Protein AF-A0A6B0SIC2-F1 (afdb_monomer_lite)

Foldseek 3Di:
DDDPVVVVVVVVVVVVVVVVLVVQLPDDFPFWHAPSVVVVLCVVQDDPDADEDDDLLCLLVQQVVLPLYEYEAAFQQFLVLCQLVCCVVPVDCPPTGGDGDPSQVVSVVSVEGGAEATPPDDPPSVVSNVQVVVSVVRRYYYYYGHHGDDCVCRVPHDD

pLDDT: mean 85.0, std 11.01, range [36.97, 96.38]

Radius of gyration: 18.43 Å; chains: 1; bounding box: 54×37×41 Å

Secondary structure (DSSP, 8-state):
---SHHHHHHHHHHHHHHHHHHHHHHSPPSSSB-HHHHHHHHHHH--S-PEE---TTHHHHHHHHT---EEEEEE-SB-HHHHHHHHHHHS--TTTB-PPP-HHHHGGGGTSEEEEE-TT-TTHHHHHHHHHHHHHTSS-EEEEEEB----TTTTPPP-

Organism: NCBI:txid72004

Sequence (159 aa):
MWASDWTEELRQADQQKEQTFREKALMPVAQHLNPVRVLQLVEDTLPDNPILGRCLIEFDTFVRHKIPVMALIGNDAAWTQISREHVPSLGSNVACGLAYTDYHKAVQGLGTQGLLLSRESEDQEVRVRDDQQWCQDGPPAVVSILVGRMDFRDGSIAM

InterPro domains:
  IPR029061 Thiamin diphosphate-binding fold [SSF52518] (56-155)
  IPR045229 Thiamine pyrophosphate enzyme [PTHR18968] (55-148)

Structure (mmCIF, N/CA/C/O backbone):
data_AF-A0A6B0SIC2-F1
#
_entry.id   AF-A0A6B0SIC2-F1
#
loop_
_atom_site.group_PDB
_atom_site.id
_atom_site.type_symbol
_atom_site.label_atom_id
_atom_site.label_alt_id
_atom_site.label_comp_id
_atom_site.label_asym_id
_atom_site.label_entity_id
_atom_site.label_seq_id
_atom_site.pdbx_PDB_ins_code
_atom_site.Cartn_x
_atom_site.Cartn_y
_atom_site.Cartn_z
_atom_site.occupancy
_atom_site.B_iso_or_equiv
_atom_site.auth_seq_id
_atom_site.auth_comp_id
_atom_site.auth_asym_id
_atom_site.auth_atom_id
_atom_site.pdbx_PDB_model_num
ATOM 1 N N . MET A 1 1 ? 39.438 19.396 12.478 1.00 47.22 1 MET A N 1
ATOM 2 C CA . MET A 1 1 ? 38.355 20.124 11.790 1.00 47.22 1 MET A CA 1
ATOM 3 C C . MET A 1 1 ? 37.863 19.205 10.682 1.00 47.22 1 MET A C 1
ATOM 5 O O . MET A 1 1 ? 38.538 19.092 9.671 1.00 47.22 1 MET A O 1
ATOM 9 N N . TRP A 1 2 ? 36.834 18.395 10.949 1.00 54.47 2 TRP A N 1
ATOM 10 C CA . TRP A 1 2 ? 36.276 17.477 9.946 1.00 54.47 2 TRP A CA 1
ATOM 11 C C . TRP A 1 2 ? 35.367 18.252 8.993 1.00 54.47 2 TRP A C 1
ATOM 13 O O . TRP A 1 2 ? 34.737 19.222 9.408 1.00 54.47 2 TRP A O 1
ATOM 23 N N . ALA A 1 3 ? 35.397 17.858 7.720 1.00 57.41 3 ALA A N 1
ATOM 24 C CA . ALA A 1 3 ? 34.858 18.599 6.590 1.00 57.41 3 ALA A CA 1
ATOM 25 C C . ALA A 1 3 ? 33.377 18.966 6.784 1.00 57.41 3 ALA A C 1
ATOM 27 O O . ALA A 1 3 ? 32.539 18.104 7.016 1.00 57.41 3 ALA A O 1
ATOM 28 N N . SER A 1 4 ? 33.065 20.254 6.669 1.00 62.22 4 SER A N 1
ATOM 29 C CA . SER A 1 4 ? 31.712 20.780 6.441 1.00 62.22 4 SER A CA 1
ATOM 30 C C . SER A 1 4 ? 31.134 20.333 5.093 1.00 62.22 4 SER A C 1
ATOM 32 O O . SER A 1 4 ? 29.922 20.365 4.896 1.00 62.22 4 SER A O 1
ATOM 34 N N . ASP A 1 5 ? 32.014 19.904 4.190 1.00 82.88 5 ASP A N 1
ATOM 35 C CA . ASP A 1 5 ? 31.732 19.766 2.766 1.00 82.88 5 ASP A CA 1
ATOM 36 C C . ASP A 1 5 ? 30.906 18.507 2.466 1.00 82.88 5 ASP A C 1
ATOM 38 O O . ASP A 1 5 ? 29.947 18.585 1.709 1.00 82.88 5 ASP A O 1
ATOM 42 N N . TRP A 1 6 ? 31.161 17.380 3.147 1.00 86.38 6 TRP A N 1
ATOM 43 C CA . TRP A 1 6 ? 30.392 16.143 2.920 1.00 86.38 6 TRP A CA 1
ATOM 44 C C . TRP A 1 6 ? 28.930 16.261 3.376 1.00 86.38 6 TRP A C 1
ATOM 46 O O . TRP A 1 6 ? 28.041 15.678 2.761 1.00 86.38 6 TRP A O 1
ATOM 56 N N . THR A 1 7 ? 28.653 17.020 4.443 1.00 88.88 7 THR A N 1
ATOM 57 C CA . THR A 1 7 ? 27.278 17.254 4.916 1.00 88.88 7 THR A CA 1
ATOM 58 C C . THR A 1 7 ? 26.492 18.086 3.905 1.00 88.88 7 THR A C 1
ATOM 60 O O . THR A 1 7 ? 25.303 17.847 3.699 1.00 88.88 7 THR A O 1
ATOM 63 N N . GLU A 1 8 ? 27.150 19.064 3.280 1.00 88.19 8 GLU A N 1
ATOM 64 C CA . GLU A 1 8 ? 26.548 19.890 2.234 1.00 88.19 8 GLU A CA 1
ATOM 65 C C . GLU A 1 8 ? 26.349 19.090 0.940 1.00 88.19 8 GLU A C 1
ATOM 67 O O . GLU A 1 8 ? 25.265 19.136 0.366 1.00 88.19 8 GLU A O 1
ATOM 72 N N . GLU A 1 9 ? 27.323 18.270 0.539 1.00 89.19 9 GLU A N 1
ATOM 73 C CA . GLU A 1 9 ? 27.188 17.338 -0.589 1.00 89.19 9 GLU A CA 1
ATOM 74 C C . GLU A 1 9 ? 26.029 16.352 -0.387 1.00 89.19 9 GLU A C 1
ATOM 76 O O . GLU A 1 9 ? 25.228 16.142 -1.299 1.00 89.19 9 GLU A O 1
ATOM 81 N N . LEU A 1 10 ? 25.888 15.776 0.813 1.00 89.44 10 LEU A N 1
ATOM 82 C CA . LEU A 1 10 ? 24.759 14.900 1.132 1.00 89.44 10 LEU A CA 1
ATOM 83 C C . LEU A 1 10 ? 23.427 15.641 1.065 1.00 89.44 10 LEU A C 1
ATOM 85 O O . LEU A 1 10 ? 22.475 15.107 0.503 1.00 89.44 10 LEU A O 1
ATOM 89 N N . ARG A 1 11 ? 23.355 16.865 1.601 1.00 89.56 11 ARG A N 1
ATOM 90 C CA . ARG A 1 11 ? 22.143 17.692 1.543 1.00 89.56 11 ARG A CA 1
ATOM 91 C C . ARG A 1 11 ? 21.754 18.006 0.098 1.00 89.56 11 ARG A C 1
ATOM 93 O O . ARG A 1 11 ? 20.581 17.903 -0.245 1.00 89.56 11 ARG A O 1
ATOM 100 N N . GLN A 1 12 ? 22.720 18.348 -0.750 1.00 92.00 12 GLN A N 1
ATOM 101 C CA . GLN A 1 12 ? 22.485 18.603 -2.174 1.00 92.00 12 GLN A CA 1
ATOM 102 C C . GLN A 1 12 ? 22.029 17.340 -2.910 1.00 92.00 12 GLN A C 1
ATOM 104 O O . GLN A 1 12 ? 21.078 17.388 -3.690 1.00 92.00 12 GLN A O 1
ATOM 109 N N . ALA A 1 13 ? 22.658 16.196 -2.632 1.00 88.44 13 ALA A N 1
ATOM 110 C CA . ALA A 1 13 ? 22.256 14.915 -3.203 1.00 88.44 13 ALA A CA 1
ATOM 111 C C . ALA A 1 13 ? 20.832 14.511 -2.779 1.00 88.44 13 ALA A C 1
ATOM 113 O O . ALA A 1 13 ? 20.084 13.956 -3.586 1.00 88.44 13 ALA A O 1
ATOM 114 N N . ASP A 1 14 ? 20.450 14.796 -1.534 1.00 88.81 14 ASP A N 1
ATOM 115 C CA . ASP A 1 14 ? 19.109 14.536 -1.009 1.00 88.81 14 ASP A CA 1
ATOM 116 C C . ASP A 1 14 ? 18.060 15.436 -1.680 1.00 88.81 14 ASP A C 1
ATOM 118 O O . ASP A 1 14 ? 17.087 14.939 -2.245 1.00 88.81 14 ASP A O 1
ATOM 122 N N . GLN A 1 15 ? 18.332 16.743 -1.780 1.00 90.56 15 GLN A N 1
ATOM 123 C CA . GLN A 1 15 ? 17.483 17.696 -2.508 1.00 90.56 15 GLN A CA 1
ATOM 124 C C . GLN A 1 15 ? 17.288 17.301 -3.978 1.00 90.56 15 GLN A C 1
ATOM 126 O O . GLN A 1 15 ? 16.176 17.367 -4.507 1.00 90.56 15 GLN A O 1
ATOM 131 N N . GLN A 1 16 ? 18.351 16.850 -4.649 1.00 90.00 16 GLN A N 1
ATOM 132 C CA . GLN A 1 16 ? 18.274 16.406 -6.039 1.00 90.00 16 GLN A CA 1
ATOM 133 C C . GLN A 1 16 ? 17.424 15.133 -6.190 1.00 90.00 16 GLN A C 1
ATOM 135 O O . GLN A 1 16 ? 16.650 15.004 -7.149 1.00 90.00 16 GLN A O 1
ATOM 140 N N . LYS A 1 17 ? 17.526 14.194 -5.240 1.00 86.12 17 LYS A N 1
ATOM 141 C CA . LYS A 1 17 ? 16.667 13.001 -5.199 1.00 86.12 17 LYS A CA 1
ATOM 142 C C . LYS A 1 17 ? 15.207 13.368 -4.968 1.00 86.12 17 LYS A C 1
ATOM 144 O O . LYS A 1 17 ? 14.353 12.894 -5.716 1.00 86.12 17 LYS A O 1
ATOM 149 N N . GLU A 1 18 ? 14.918 14.229 -3.995 1.00 85.12 18 GLU A N 1
ATOM 150 C CA . GLU A 1 18 ? 13.561 14.715 -3.737 1.00 85.12 18 GLU A CA 1
ATOM 151 C C . GLU A 1 18 ? 12.963 15.393 -4.971 1.00 85.12 18 GLU A C 1
ATOM 153 O O . GLU A 1 18 ? 11.823 15.110 -5.342 1.00 85.12 18 GLU A O 1
ATOM 158 N N . GLN A 1 19 ? 13.734 16.243 -5.655 1.00 87.81 19 GLN A N 1
ATOM 159 C CA . GLN A 1 19 ? 13.291 16.895 -6.885 1.00 87.81 19 GLN A CA 1
ATOM 160 C C . GLN A 1 19 ? 12.965 15.871 -7.979 1.00 87.81 19 GLN A C 1
ATOM 162 O O . GLN A 1 19 ? 11.898 15.937 -8.589 1.00 87.81 19 GLN A O 1
ATOM 167 N N . THR A 1 20 ? 13.821 14.862 -8.156 1.00 87.31 20 THR A N 1
ATOM 168 C CA . THR A 1 20 ? 13.570 13.755 -9.090 1.00 87.31 20 THR A CA 1
ATOM 169 C C . THR A 1 20 ? 12.281 13.003 -8.736 1.00 87.31 20 THR A C 1
ATOM 171 O O . THR A 1 20 ? 11.519 12.611 -9.622 1.00 87.31 20 THR A O 1
ATOM 174 N N . PHE A 1 21 ? 11.997 12.789 -7.448 1.00 85.94 21 PHE A N 1
ATOM 175 C CA . PHE A 1 21 ? 10.752 12.156 -7.010 1.00 85.94 21 PHE A CA 1
ATOM 176 C C . PHE A 1 21 ? 9.528 13.040 -7.250 1.00 85.94 21 PHE A C 1
ATOM 178 O O . PHE A 1 21 ? 8.502 12.525 -7.692 1.00 85.94 21 PHE A O 1
ATOM 185 N N . ARG A 1 22 ? 9.636 14.360 -7.059 1.00 87.06 22 ARG A N 1
ATOM 186 C CA . ARG A 1 22 ? 8.571 15.313 -7.416 1.00 87.06 22 ARG A CA 1
ATOM 187 C C . ARG A 1 22 ? 8.258 15.277 -8.906 1.00 87.06 22 ARG A C 1
ATOM 189 O O . ARG A 1 22 ? 7.091 15.204 -9.275 1.00 87.06 22 ARG A O 1
ATOM 196 N N . GLU A 1 23 ? 9.276 15.244 -9.757 1.00 89.25 23 GLU A N 1
ATOM 197 C CA . GLU A 1 23 ? 9.091 15.122 -11.205 1.00 89.25 23 GLU A CA 1
ATOM 198 C C . GLU A 1 23 ? 8.431 13.786 -11.580 1.00 89.25 23 GLU A C 1
ATOM 200 O O . GLU A 1 23 ? 7.457 13.762 -12.332 1.00 89.25 23 GLU A O 1
ATOM 205 N N . LYS A 1 24 ? 8.890 12.670 -10.996 1.00 87.50 24 LYS A N 1
ATOM 206 C CA . LYS A 1 24 ? 8.299 11.337 -11.220 1.00 87.50 24 LYS A CA 1
ATOM 207 C C . LYS A 1 24 ? 6.860 11.219 -10.718 1.00 87.50 24 LYS A C 1
ATOM 209 O O . LYS A 1 24 ? 6.081 10.481 -11.317 1.00 87.50 24 LYS A O 1
ATOM 214 N N . ALA A 1 25 ? 6.484 11.933 -9.659 1.00 86.75 25 ALA A N 1
ATOM 215 C CA . ALA A 1 25 ? 5.110 11.962 -9.157 1.00 86.75 25 ALA A CA 1
ATOM 216 C C . ALA A 1 25 ? 4.128 12.606 -10.148 1.00 86.75 25 ALA A C 1
ATOM 218 O O . ALA A 1 25 ? 2.956 12.236 -10.183 1.00 86.75 25 ALA A O 1
ATOM 219 N N . LEU A 1 26 ? 4.607 13.542 -10.972 1.00 87.62 26 LEU A N 1
ATOM 220 C CA . LEU A 1 26 ? 3.805 14.228 -11.989 1.00 87.62 26 LEU A CA 1
ATOM 221 C C . LEU A 1 26 ? 3.687 13.433 -13.296 1.00 87.62 26 LEU A C 1
ATOM 223 O O . LEU A 1 26 ? 2.876 13.780 -14.155 1.00 87.62 26 LEU A O 1
ATOM 227 N N . MET A 1 27 ? 4.477 12.370 -13.468 1.00 87.12 27 MET A N 1
ATOM 228 C CA . MET A 1 27 ? 4.436 11.566 -14.686 1.00 87.12 2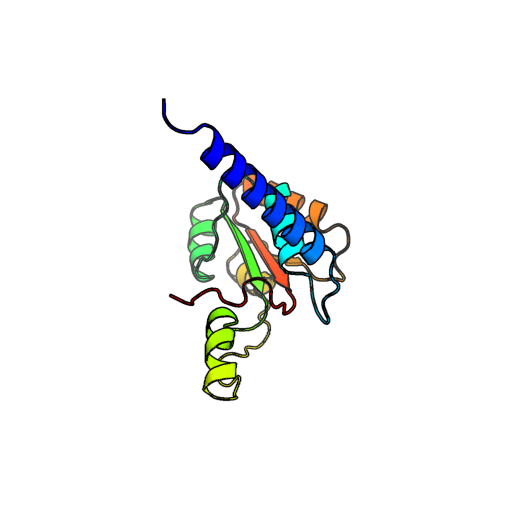7 MET A CA 1
ATOM 229 C C . MET A 1 27 ? 3.115 10.787 -14.790 1.00 87.12 27 MET A C 1
ATOM 231 O O . MET A 1 27 ? 2.690 10.144 -13.822 1.00 87.12 27 MET A O 1
ATOM 235 N N . PRO A 1 28 ? 2.460 10.792 -15.964 1.00 84.00 28 PRO A N 1
ATOM 236 C CA . PRO A 1 28 ? 1.266 9.997 -16.177 1.00 84.00 28 PRO A CA 1
ATOM 237 C C . PRO A 1 28 ? 1.627 8.511 -16.217 1.00 84.00 28 PRO A C 1
ATOM 239 O O . PRO A 1 28 ? 2.579 8.093 -16.872 1.00 84.00 28 PRO A O 1
ATOM 242 N N . VAL A 1 29 ? 0.820 7.696 -15.548 1.00 85.44 29 VAL A N 1
ATOM 243 C CA . VAL A 1 29 ? 0.874 6.233 -15.647 1.00 85.44 29 VAL A CA 1
ATOM 244 C C . VAL A 1 29 ? -0.215 5.731 -16.593 1.00 85.44 29 VAL A C 1
ATOM 246 O O . VAL A 1 29 ? -1.233 6.395 -16.785 1.00 85.44 29 VAL A O 1
ATOM 249 N N . ALA A 1 30 ? -0.059 4.541 -17.174 1.00 84.44 30 ALA A N 1
ATOM 250 C CA . ALA A 1 30 ? -1.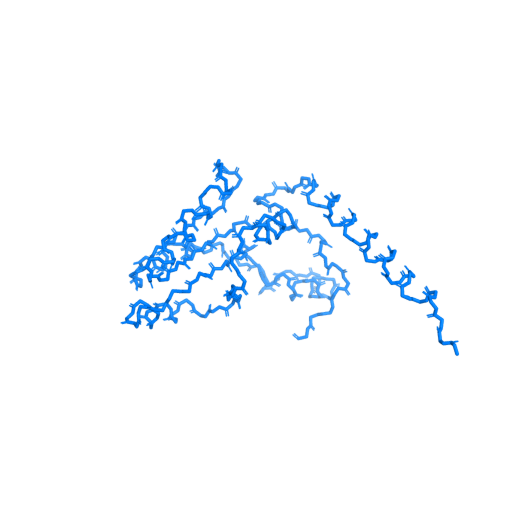063 3.983 -18.088 1.00 84.44 30 ALA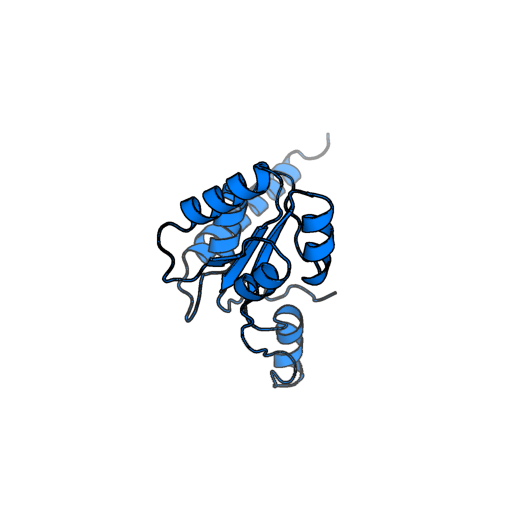 A CA 1
ATOM 251 C C . ALA A 1 30 ? -2.375 3.625 -17.365 1.00 84.44 30 ALA A C 1
ATOM 253 O O . ALA A 1 30 ? -3.457 4.010 -17.806 1.00 84.44 30 ALA A O 1
ATOM 254 N N . GLN A 1 31 ? -2.278 2.965 -16.207 1.00 86.38 31 GLN A N 1
ATOM 255 C CA . GLN A 1 31 ? -3.415 2.537 -15.378 1.00 86.38 31 GLN A CA 1
ATOM 256 C C . GLN A 1 31 ? -3.199 2.904 -13.903 1.00 86.38 31 GLN A C 1
ATOM 258 O O . GLN A 1 31 ? -2.055 3.050 -13.476 1.00 86.38 31 GLN A O 1
ATOM 263 N N . HIS A 1 32 ? -4.293 3.100 -13.158 1.00 92.25 32 HIS A N 1
ATOM 264 C CA . HIS A 1 32 ? -4.303 3.384 -11.712 1.00 92.25 32 HIS A CA 1
ATOM 265 C C . HIS A 1 32 ? -3.449 4.586 -11.254 1.00 92.25 32 HIS A C 1
ATOM 267 O O . HIS A 1 32 ? -2.977 5.376 -12.070 1.00 92.25 32 HIS A O 1
ATOM 273 N N . LEU A 1 33 ? -3.324 4.828 -9.952 1.00 90.62 33 LEU A N 1
ATOM 274 C CA . LEU A 1 33 ? -2.622 6.013 -9.454 1.00 90.62 33 LEU A CA 1
ATOM 275 C C . LEU A 1 33 ? -1.108 5.879 -9.623 1.00 90.62 33 LEU A C 1
ATOM 277 O O . LEU A 1 33 ? -0.582 4.772 -9.647 1.00 90.62 33 LEU A O 1
ATOM 281 N N . ASN A 1 34 ? -0.403 7.002 -9.755 1.00 90.81 34 ASN A N 1
ATOM 282 C CA . ASN A 1 34 ? 1.058 7.017 -9.788 1.00 90.81 34 ASN A CA 1
ATOM 283 C C . ASN A 1 34 ? 1.593 6.645 -8.384 1.00 90.81 34 ASN A C 1
ATOM 285 O O . ASN A 1 34 ? 1.306 7.386 -7.442 1.00 90.81 34 ASN A O 1
ATOM 289 N N . PRO A 1 35 ? 2.363 5.545 -8.211 1.00 87.75 35 PRO A N 1
ATOM 290 C CA . PRO A 1 35 ? 2.863 5.145 -6.895 1.00 87.75 35 PRO A CA 1
ATOM 291 C C . PRO A 1 35 ? 3.628 6.233 -6.132 1.00 87.75 35 PRO A C 1
ATOM 293 O O . PRO A 1 35 ? 3.480 6.339 -4.922 1.00 87.75 35 PRO A O 1
ATOM 296 N N . VAL A 1 36 ? 4.427 7.056 -6.817 1.00 88.75 36 VAL A N 1
ATOM 297 C CA . VAL A 1 36 ? 5.218 8.121 -6.174 1.00 88.75 36 VAL A CA 1
ATOM 298 C C . VAL A 1 36 ? 4.310 9.242 -5.695 1.00 88.75 36 VAL A C 1
ATOM 300 O O . VAL A 1 36 ? 4.473 9.730 -4.581 1.00 88.75 36 VAL A O 1
ATOM 303 N N . ARG A 1 37 ? 3.306 9.606 -6.499 1.00 87.81 37 ARG A N 1
ATOM 304 C CA . ARG A 1 37 ? 2.290 10.579 -6.089 1.00 87.81 37 ARG A CA 1
ATOM 305 C C . ARG A 1 37 ? 1.496 10.091 -4.882 1.00 87.81 37 ARG A C 1
ATOM 307 O O . ARG A 1 37 ? 1.222 10.881 -3.989 1.00 87.81 37 ARG A O 1
ATOM 314 N N . VAL A 1 38 ? 1.141 8.807 -4.860 1.00 87.06 38 VAL A N 1
ATOM 315 C CA . VAL A 1 38 ? 0.455 8.192 -3.717 1.00 87.06 38 VAL A CA 1
ATOM 316 C C . VAL A 1 38 ? 1.333 8.239 -2.476 1.00 87.06 38 VAL A C 1
ATOM 318 O O . VAL A 1 38 ? 0.833 8.615 -1.428 1.00 87.06 38 VAL A O 1
ATOM 321 N N . LEU A 1 39 ? 2.622 7.907 -2.578 1.00 84.50 39 LEU A N 1
ATOM 322 C CA . LEU A 1 39 ? 3.537 7.981 -1.436 1.00 84.50 39 LEU A CA 1
ATOM 323 C C . LEU A 1 39 ? 3.637 9.402 -0.870 1.00 84.50 39 LEU A C 1
ATOM 325 O O . LEU A 1 39 ? 3.551 9.551 0.339 1.00 84.50 39 LEU A O 1
ATOM 329 N N . GLN A 1 40 ? 3.729 10.426 -1.723 1.00 85.06 40 GLN A N 1
ATOM 330 C CA . GLN A 1 40 ? 3.723 11.829 -1.282 1.00 85.06 40 GLN A CA 1
ATOM 331 C C . GLN A 1 40 ? 2.419 12.206 -0.577 1.00 85.06 40 GLN A C 1
ATOM 333 O O . GLN A 1 40 ? 2.439 12.736 0.525 1.00 85.06 40 GLN A O 1
ATOM 338 N N . LEU A 1 41 ? 1.280 11.878 -1.196 1.00 83.19 41 LEU A N 1
ATOM 339 C CA . LEU A 1 41 ? -0.042 12.099 -0.611 1.00 83.19 41 LEU A CA 1
ATOM 340 C C . LEU A 1 41 ? -0.143 11.460 0.778 1.00 83.19 41 LEU A C 1
ATOM 342 O O . LEU A 1 41 ? -0.667 12.047 1.717 1.00 83.19 41 LEU A O 1
ATOM 346 N N . VAL A 1 42 ? 0.333 10.226 0.879 1.00 79.44 42 VAL A N 1
ATOM 347 C CA . VAL A 1 42 ? 0.328 9.422 2.093 1.00 79.44 42 VAL A CA 1
ATOM 348 C C . VAL A 1 42 ? 1.241 10.027 3.160 1.00 79.44 42 VAL A C 1
ATOM 350 O O . VAL A 1 42 ? 0.835 10.110 4.310 1.00 79.44 42 VAL A O 1
ATOM 353 N N . GLU A 1 43 ? 2.432 10.492 2.798 1.00 80.06 43 GLU A N 1
ATOM 354 C CA . GLU A 1 43 ? 3.363 11.165 3.710 1.00 80.06 43 GLU A CA 1
ATOM 355 C C . GLU A 1 43 ? 2.781 12.474 4.268 1.00 80.06 43 GLU A C 1
ATOM 357 O O . GLU A 1 43 ? 2.884 12.729 5.464 1.00 80.06 43 GLU A O 1
ATOM 362 N N . ASP A 1 44 ? 2.068 13.243 3.441 1.00 79.62 44 ASP A N 1
ATOM 363 C CA . ASP A 1 44 ? 1.409 14.491 3.851 1.00 79.62 44 ASP A CA 1
ATOM 364 C C . ASP A 1 44 ? 0.159 14.272 4.733 1.00 79.62 44 ASP A C 1
ATOM 366 O O . ASP A 1 44 ? -0.339 15.206 5.375 1.00 79.62 44 ASP A O 1
ATOM 370 N N . THR A 1 45 ? -0.408 13.060 4.730 1.00 76.81 45 THR A N 1
ATOM 371 C CA . THR A 1 45 ? -1.707 12.764 5.363 1.00 76.81 45 THR A CA 1
ATOM 372 C C . THR A 1 45 ? -1.632 11.782 6.525 1.00 76.81 45 THR A C 1
ATOM 374 O O . THR A 1 45 ? -2.508 11.813 7.391 1.00 76.81 45 THR A O 1
ATOM 377 N N . LEU A 1 46 ? -0.619 10.918 6.581 1.00 70.62 46 LEU A N 1
ATOM 378 C CA . LEU A 1 46 ? -0.514 9.906 7.623 1.00 70.62 46 LEU A CA 1
ATOM 379 C C . LEU A 1 46 ? -0.140 10.501 8.991 1.00 70.62 46 LEU A C 1
ATOM 381 O O . LEU A 1 46 ? 0.682 11.411 9.074 1.00 70.62 46 LEU A O 1
ATOM 385 N N . PRO A 1 47 ? -0.686 9.947 10.090 1.00 65.44 47 PRO A N 1
ATOM 386 C CA . PRO A 1 47 ? -0.159 10.185 11.433 1.00 65.44 47 PRO A CA 1
ATOM 387 C C . PRO A 1 47 ? 1.225 9.532 11.607 1.00 65.44 47 PRO A C 1
ATOM 389 O O . PRO A 1 47 ? 1.569 8.626 10.857 1.00 65.44 47 PRO A O 1
ATOM 392 N N . ASP A 1 48 ? 1.981 9.912 12.645 1.00 64.19 48 ASP A N 1
ATOM 393 C CA . ASP A 1 48 ? 3.369 9.464 12.910 1.00 64.19 48 ASP A CA 1
ATOM 394 C C . ASP A 1 48 ? 3.566 7.940 13.138 1.00 64.19 48 ASP A C 1
ATOM 396 O O . ASP A 1 48 ? 4.689 7.482 13.355 1.00 64.19 48 ASP A O 1
ATOM 400 N N . ASN A 1 49 ? 2.505 7.121 13.126 1.00 60.66 49 ASN A N 1
ATOM 401 C CA . ASN A 1 49 ? 2.544 5.691 13.468 1.00 60.66 49 ASN A CA 1
ATOM 402 C C . ASN A 1 49 ? 1.884 4.739 12.441 1.00 60.66 49 ASN A C 1
ATOM 404 O O . ASN A 1 49 ? 1.179 3.803 12.844 1.00 60.66 49 ASN A O 1
ATOM 408 N N . PRO A 1 50 ? 2.099 4.906 11.125 1.00 59.84 50 PRO A N 1
ATOM 409 C CA . PRO A 1 50 ? 1.484 4.028 10.145 1.00 59.84 50 PRO A CA 1
ATOM 410 C C . PRO A 1 50 ? 2.113 2.635 10.206 1.00 59.84 50 PRO A C 1
ATOM 412 O O . PRO A 1 50 ? 3.326 2.476 10.355 1.00 59.84 50 PRO A O 1
ATOM 415 N N . ILE A 1 51 ? 1.289 1.603 10.042 1.00 61.12 51 ILE A N 1
ATOM 416 C CA . ILE A 1 51 ? 1.775 0.231 9.916 1.00 61.12 51 ILE A CA 1
ATOM 417 C C . ILE A 1 51 ? 1.689 -0.181 8.446 1.00 61.12 51 ILE A C 1
ATOM 419 O O . ILE A 1 51 ? 0.607 -0.253 7.862 1.00 61.12 51 ILE A O 1
ATOM 423 N N . LEU A 1 52 ? 2.843 -0.499 7.861 1.00 55.97 52 LEU A N 1
ATOM 424 C CA . LEU A 1 52 ? 2.963 -1.024 6.504 1.00 55.97 52 LEU A CA 1
ATOM 425 C C . LEU A 1 52 ? 3.080 -2.550 6.555 1.00 55.97 52 LEU A C 1
ATOM 427 O O . LEU A 1 52 ? 3.947 -3.079 7.245 1.00 55.97 52 LEU A O 1
ATOM 431 N N . GLY A 1 53 ? 2.220 -3.254 5.816 1.00 59.44 53 GLY A N 1
ATOM 432 C CA . GLY A 1 53 ? 2.272 -4.714 5.700 1.00 59.44 53 GLY A CA 1
ATOM 433 C C . GLY A 1 53 ? 1.802 -5.448 6.960 1.00 59.44 53 GLY A C 1
ATOM 434 O O . GLY A 1 53 ? 2.581 -5.773 7.854 1.00 59.44 53 GLY A O 1
ATOM 435 N N . ARG A 1 54 ? 0.509 -5.766 7.001 1.00 59.09 54 ARG A N 1
ATOM 436 C CA . ARG A 1 54 ? -0.106 -6.674 7.980 1.00 59.09 54 ARG A CA 1
ATOM 437 C C . ARG A 1 54 ? -0.837 -7.777 7.230 1.00 59.09 54 ARG A C 1
ATOM 439 O O . ARG A 1 54 ? -1.301 -7.564 6.107 1.00 59.09 54 ARG A O 1
ATOM 446 N N . CYS A 1 55 ? -0.950 -8.950 7.839 1.00 76.06 55 CYS A N 1
ATOM 447 C CA . CYS A 1 55 ? -1.834 -9.974 7.303 1.00 76.06 55 CYS A CA 1
ATOM 448 C C . CYS A 1 55 ? -3.277 -9.494 7.494 1.00 76.06 55 CYS A C 1
ATOM 450 O O . CYS A 1 55 ? -3.631 -9.051 8.584 1.00 76.06 55 CYS A O 1
ATOM 452 N N . LEU A 1 56 ? -4.128 -9.597 6.465 1.00 86.75 56 LEU A N 1
ATOM 453 C CA . LEU A 1 56 ? -5.535 -9.171 6.553 1.00 86.75 56 LEU A CA 1
ATOM 454 C C . LEU A 1 56 ? -6.235 -9.748 7.786 1.00 86.75 56 LEU A C 1
ATOM 456 O O . LEU A 1 56 ? -7.013 -9.051 8.419 1.00 86.75 56 LEU A O 1
ATOM 460 N N . ILE A 1 57 ? -5.921 -10.991 8.164 1.00 91.75 57 ILE A N 1
ATOM 461 C CA . ILE A 1 57 ? -6.557 -11.656 9.305 1.00 91.75 57 ILE A CA 1
ATOM 462 C C . ILE A 1 57 ? -6.243 -10.996 10.654 1.00 91.75 57 ILE A C 1
ATOM 464 O O . ILE A 1 57 ? -7.017 -11.140 11.593 1.00 91.75 57 ILE A O 1
ATOM 468 N N . GLU A 1 58 ? -5.153 -10.234 10.770 1.00 91.38 58 GLU A N 1
ATOM 469 C CA . GLU A 1 58 ? -4.810 -9.525 12.010 1.00 91.38 58 GLU A CA 1
ATOM 470 C C . GLU A 1 58 ? -5.833 -8.429 12.345 1.00 91.38 58 GLU A C 1
ATOM 472 O O . GLU A 1 58 ? -5.979 -8.063 13.512 1.00 91.38 58 GLU A O 1
ATOM 477 N N . PHE A 1 59 ? -6.607 -7.962 11.357 1.00 92.25 59 PHE A N 1
ATOM 478 C CA . PHE A 1 59 ? -7.688 -7.006 11.585 1.00 92.25 59 PHE A CA 1
ATOM 479 C C . PHE A 1 59 ? -8.821 -7.567 12.447 1.00 92.25 59 PHE A C 1
ATOM 481 O O . PHE A 1 59 ? -9.416 -6.795 13.193 1.00 92.25 59 PHE A O 1
ATOM 488 N N . ASP A 1 60 ? -9.072 -8.883 12.445 1.00 93.88 60 ASP A N 1
ATOM 489 C CA . ASP A 1 60 ? -10.019 -9.499 13.391 1.00 93.88 60 ASP A CA 1
ATOM 490 C C . ASP A 1 60 ? -9.584 -9.239 14.846 1.00 93.88 60 ASP A C 1
ATOM 492 O O . ASP A 1 60 ? -10.386 -8.829 15.688 1.00 93.88 60 ASP A O 1
ATOM 496 N N . THR A 1 61 ? -8.286 -9.366 15.132 1.00 93.06 61 THR A N 1
ATOM 497 C CA . THR A 1 61 ? -7.711 -9.046 16.446 1.00 93.06 61 THR A CA 1
ATOM 498 C C . THR A 1 61 ? -7.822 -7.553 16.751 1.00 93.06 61 THR A C 1
ATOM 500 O O . THR A 1 61 ? -8.243 -7.183 17.849 1.00 93.06 61 THR A O 1
ATOM 503 N N . PHE A 1 62 ? -7.477 -6.680 15.799 1.00 93.38 62 PHE A N 1
ATOM 504 C CA . PHE A 1 62 ? -7.539 -5.228 16.004 1.00 93.38 62 PHE A CA 1
ATOM 505 C C . PHE A 1 62 ? -8.957 -4.748 16.305 1.00 93.38 62 PHE A C 1
ATOM 507 O O . PHE A 1 62 ? -9.142 -3.946 17.218 1.00 93.38 62 PHE A O 1
ATOM 514 N N . VAL A 1 63 ? -9.963 -5.297 15.621 1.00 93.75 63 VAL A N 1
ATOM 515 C CA . VAL A 1 63 ? -11.375 -5.006 15.892 1.00 93.75 63 VAL A CA 1
ATOM 516 C C . VAL A 1 63 ? -11.770 -5.474 17.295 1.00 93.75 63 VAL A C 1
ATOM 518 O O . VAL A 1 63 ? -12.317 -4.688 18.070 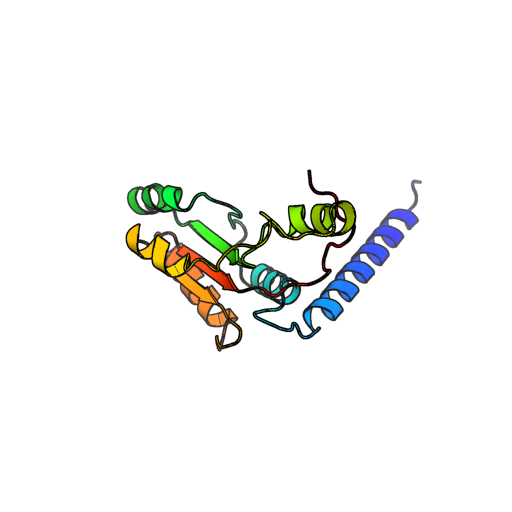1.00 93.75 63 VAL A O 1
ATOM 521 N N . ARG A 1 64 ? -11.446 -6.719 17.678 1.00 94.44 64 ARG A N 1
ATOM 522 C CA . ARG A 1 64 ? -11.796 -7.275 19.004 1.00 94.44 64 ARG A CA 1
ATOM 523 C C . ARG A 1 64 ? -11.183 -6.498 20.163 1.00 94.44 64 ARG A C 1
ATOM 525 O O . ARG A 1 64 ? -11.825 -6.326 21.198 1.00 94.44 64 ARG A O 1
ATOM 532 N N . HIS A 1 65 ? -9.948 -6.042 19.990 1.00 93.56 65 HIS A N 1
ATOM 533 C CA . HIS A 1 65 ? -9.198 -5.333 21.023 1.00 93.56 65 HIS A CA 1
ATOM 534 C C . HIS A 1 65 ? -9.271 -3.808 20.902 1.00 93.56 65 HIS A C 1
ATOM 536 O O . HIS A 1 65 ? -8.664 -3.125 21.723 1.00 93.56 65 HIS A O 1
ATOM 542 N N . LYS A 1 66 ? -10.034 -3.278 19.932 1.00 90.94 66 LYS A N 1
ATOM 543 C CA . LYS A 1 66 ? -10.175 -1.837 19.665 1.00 90.94 66 LYS A CA 1
ATOM 544 C C . LYS A 1 66 ? -8.817 -1.148 19.510 1.00 90.94 66 LYS A C 1
ATOM 546 O O . LYS A 1 66 ? -8.546 -0.136 20.152 1.00 90.94 66 LYS A O 1
ATOM 551 N N . ILE A 1 67 ? -7.939 -1.763 18.720 1.00 90.75 67 ILE A N 1
ATOM 552 C CA . ILE A 1 67 ? -6.614 -1.217 18.435 1.00 90.75 67 ILE A CA 1
ATOM 553 C C . ILE A 1 67 ? -6.738 -0.331 17.188 1.00 90.75 67 ILE A C 1
ATOM 555 O O . ILE A 1 67 ? -7.012 -0.868 16.110 1.00 90.75 67 ILE A O 1
ATOM 559 N N . PRO A 1 68 ? -6.530 0.992 17.310 1.00 89.81 68 PRO A N 1
ATOM 560 C CA . PRO A 1 68 ? -6.694 1.932 16.207 1.00 89.81 68 PRO A CA 1
ATOM 561 C C . PRO A 1 68 ? -5.494 1.846 15.260 1.00 89.81 68 PRO A C 1
ATOM 563 O O . PRO A 1 68 ? -4.519 2.585 15.385 1.00 89.81 68 PRO A O 1
ATOM 566 N N . VAL A 1 69 ? -5.546 0.890 14.331 1.00 88.25 69 VAL A N 1
ATOM 567 C CA . VAL A 1 69 ? -4.537 0.708 13.282 1.00 88.25 69 VAL A CA 1
ATOM 568 C C . VAL A 1 69 ? -5.128 1.051 11.924 1.00 88.25 69 VAL A C 1
ATOM 570 O O . VAL A 1 69 ? -6.096 0.427 11.491 1.00 88.25 69 VAL A O 1
ATOM 573 N N . MET A 1 70 ? -4.476 1.971 11.218 1.00 88.06 70 MET A N 1
ATOM 574 C CA . MET A 1 70 ? -4.732 2.256 9.811 1.00 88.06 70 MET A CA 1
ATOM 575 C C . MET A 1 70 ? -3.663 1.569 8.955 1.00 88.06 70 MET A C 1
ATOM 577 O O . MET A 1 70 ? -2.471 1.826 9.133 1.00 88.06 70 MET A O 1
ATOM 581 N N . ALA A 1 71 ? -4.073 0.692 8.036 1.00 89.25 71 ALA A N 1
ATOM 582 C CA . ALA A 1 71 ? -3.165 0.100 7.053 1.00 89.25 71 ALA A CA 1
ATOM 583 C C . ALA A 1 71 ? -3.388 0.681 5.661 1.00 89.25 71 ALA A C 1
ATOM 585 O O . ALA A 1 71 ? -4.520 0.848 5.207 1.00 89.25 71 ALA A O 1
ATOM 586 N N . LEU A 1 72 ? -2.284 0.902 4.956 1.00 88.69 72 LEU A N 1
ATOM 587 C CA . LEU A 1 72 ? -2.282 1.274 3.549 1.00 88.69 72 LEU A CA 1
ATOM 588 C C . LEU A 1 72 ? -1.789 0.098 2.713 1.00 88.69 72 LEU A C 1
ATOM 590 O O . LEU A 1 72 ? -0.737 -0.479 2.994 1.00 88.69 72 LEU A O 1
ATOM 594 N N . ILE A 1 73 ? -2.535 -0.243 1.667 1.00 90.38 73 ILE A N 1
ATOM 595 C CA . ILE A 1 73 ? -2.189 -1.324 0.745 1.00 90.38 73 ILE A CA 1
ATOM 596 C C . ILE A 1 73 ? -1.980 -0.726 -0.643 1.00 90.38 73 ILE A C 1
ATOM 598 O O . ILE A 1 73 ? -2.942 -0.370 -1.319 1.00 90.38 73 ILE A O 1
ATOM 602 N N . GLY A 1 74 ? -0.722 -0.650 -1.081 1.00 90.88 74 GLY A N 1
ATOM 603 C CA . GLY A 1 74 ? -0.381 -0.387 -2.478 1.00 90.88 74 GLY A CA 1
ATOM 604 C C . GLY A 1 74 ? -0.662 -1.631 -3.314 1.00 90.88 74 GLY A C 1
ATOM 605 O O . GLY A 1 74 ? 0.137 -2.561 -3.330 1.00 90.88 74 GLY A O 1
ATOM 606 N N . ASN A 1 75 ? -1.819 -1.668 -3.963 1.00 92.94 75 ASN A N 1
ATOM 607 C CA . ASN A 1 75 ? -2.280 -2.790 -4.764 1.00 92.94 75 ASN A CA 1
ATOM 608 C C . ASN A 1 75 ? -1.919 -2.545 -6.233 1.00 92.94 75 ASN A C 1
ATOM 610 O O . ASN A 1 75 ? -2.613 -1.809 -6.934 1.00 92.94 75 ASN A O 1
ATOM 614 N N . ASP A 1 76 ? -0.816 -3.138 -6.678 1.00 92.81 76 ASP A N 1
ATOM 615 C CA . ASP A 1 76 ? -0.348 -3.148 -8.072 1.00 92.81 76 ASP A CA 1
ATOM 616 C C . ASP A 1 76 ? -0.649 -4.477 -8.791 1.00 92.81 76 ASP A C 1
ATOM 618 O O . ASP A 1 76 ? -0.230 -4.682 -9.934 1.00 92.81 76 ASP A O 1
ATOM 622 N N . ALA A 1 77 ? -1.348 -5.388 -8.100 1.00 93.50 77 ALA A N 1
ATOM 623 C CA . ALA A 1 77 ? -1.616 -6.757 -8.523 1.00 93.50 77 ALA A CA 1
ATOM 624 C C . ALA A 1 77 ? -0.365 -7.491 -9.037 1.00 93.50 77 ALA A C 1
ATOM 626 O O . ALA A 1 77 ? -0.421 -8.218 -10.034 1.00 93.50 77 ALA A O 1
ATOM 627 N N . ALA A 1 78 ? 0.779 -7.320 -8.374 1.00 91.69 78 ALA A N 1
ATOM 628 C CA . ALA A 1 78 ? 1.990 -8.024 -8.759 1.00 91.69 78 ALA A CA 1
ATOM 629 C C . ALA A 1 78 ? 2.970 -8.219 -7.600 1.00 91.69 78 ALA A C 1
ATOM 631 O O . ALA A 1 78 ? 3.087 -7.420 -6.679 1.00 91.69 78 ALA A O 1
ATOM 632 N N . TRP A 1 79 ? 3.793 -9.256 -7.712 1.00 91.12 79 TRP A N 1
ATOM 633 C CA . TRP A 1 79 ? 5.049 -9.342 -6.975 1.00 91.12 79 TRP A CA 1
ATOM 634 C C . TRP A 1 79 ? 6.107 -8.475 -7.666 1.00 91.12 79 TRP A C 1
ATOM 636 O O . TRP A 1 79 ? 7.104 -8.986 -8.176 1.00 91.12 79 TRP A O 1
ATOM 646 N N . THR A 1 80 ? 5.884 -7.159 -7.743 1.00 87.88 80 THR A N 1
ATOM 647 C CA . THR A 1 80 ? 6.684 -6.252 -8.588 1.00 87.88 80 THR A CA 1
ATOM 648 C C . THR A 1 80 ? 8.172 -6.269 -8.249 1.00 87.88 80 THR A C 1
ATOM 650 O O . THR A 1 80 ? 8.999 -6.230 -9.155 1.00 87.88 80 THR A O 1
ATOM 653 N N . GLN A 1 81 ? 8.536 -6.401 -6.971 1.00 84.88 81 GLN A N 1
ATOM 654 C CA . GLN A 1 81 ? 9.944 -6.487 -6.574 1.00 84.88 81 GLN A CA 1
ATOM 655 C C . GLN A 1 81 ? 10.629 -7.750 -7.129 1.00 84.88 81 GLN A C 1
ATOM 657 O O . GLN A 1 81 ? 11.752 -7.665 -7.608 1.00 84.88 81 GLN A O 1
ATOM 662 N N . ILE A 1 82 ? 9.931 -8.891 -7.155 1.00 88.06 82 ILE A N 1
ATOM 663 C CA . ILE A 1 82 ? 10.434 -10.142 -7.751 1.00 88.06 82 ILE A CA 1
ATOM 664 C C . ILE A 1 82 ? 10.435 -10.035 -9.281 1.00 88.06 82 ILE A C 1
ATOM 666 O O . ILE A 1 82 ? 11.401 -10.409 -9.944 1.00 88.06 82 ILE A O 1
ATOM 670 N N . SER A 1 83 ? 9.361 -9.480 -9.851 1.00 88.44 83 SER A N 1
ATOM 671 C CA . SER A 1 83 ? 9.190 -9.323 -11.298 1.00 88.44 83 SER A CA 1
ATOM 672 C C . SER A 1 83 ? 10.343 -8.561 -11.951 1.00 88.44 83 SER A C 1
ATOM 674 O O . SER A 1 83 ? 10.675 -8.857 -13.097 1.00 88.44 83 SER A O 1
ATOM 676 N N . ARG A 1 84 ? 10.929 -7.581 -11.254 1.00 86.19 84 ARG A N 1
ATOM 677 C CA . ARG A 1 84 ? 12.003 -6.724 -11.781 1.00 86.19 84 ARG A CA 1
ATOM 678 C C . ARG A 1 84 ? 13.290 -7.469 -12.087 1.00 86.19 84 ARG A C 1
ATOM 680 O O . ARG A 1 84 ? 13.969 -7.110 -13.037 1.00 86.19 84 ARG A O 1
ATOM 687 N N . GLU A 1 85 ? 13.603 -8.513 -11.330 1.00 85.69 85 GLU A N 1
ATOM 688 C CA . GLU A 1 85 ? 14.782 -9.351 -11.579 1.00 85.69 85 GLU A CA 1
ATOM 689 C C . GLU A 1 85 ? 14.422 -10.584 -12.419 1.00 85.69 85 GLU A C 1
ATOM 691 O O . GLU A 1 85 ? 15.182 -10.998 -13.299 1.00 85.69 85 GLU A O 1
ATOM 696 N N . HIS A 1 86 ? 13.226 -11.140 -12.197 1.00 87.38 86 HIS A N 1
ATOM 697 C CA . HIS A 1 86 ? 12.737 -12.328 -12.893 1.00 87.38 86 HIS A CA 1
ATOM 698 C C . HIS A 1 86 ? 12.563 -12.074 -14.393 1.00 87.38 86 HIS A C 1
ATOM 700 O O . HIS A 1 86 ? 13.070 -12.847 -15.205 1.00 87.38 86 HIS A O 1
ATOM 706 N N . VAL A 1 87 ? 11.859 -11.005 -14.780 1.00 90.00 87 VAL A N 1
ATOM 707 C CA . VAL A 1 87 ? 11.507 -10.762 -16.187 1.00 90.00 87 VAL A CA 1
ATOM 708 C C . VAL A 1 87 ? 12.753 -10.576 -17.064 1.00 90.00 87 VAL A C 1
ATOM 710 O O . VAL A 1 87 ? 12.821 -11.250 -18.092 1.00 90.00 87 VAL A O 1
ATOM 713 N N . PRO A 1 88 ? 13.763 -9.763 -16.689 1.00 89.44 88 PRO A N 1
ATOM 714 C CA . PRO A 1 88 ? 14.997 -9.659 -17.471 1.00 89.44 88 PRO A CA 1
ATOM 715 C C . PRO A 1 88 ? 15.790 -10.968 -17.541 1.00 89.44 88 PRO A C 1
ATOM 717 O O . PRO A 1 88 ? 16.380 -11.265 -18.577 1.00 89.44 88 PRO A O 1
ATOM 720 N N . SER A 1 89 ? 15.794 -11.760 -16.463 1.00 88.56 89 SER A N 1
ATOM 721 C CA . SER A 1 89 ? 16.600 -12.987 -16.376 1.00 88.56 89 SER A CA 1
ATOM 722 C C . SER A 1 89 ? 15.970 -14.182 -17.098 1.00 88.56 89 SER A C 1
ATOM 724 O O . SER A 1 89 ? 16.678 -14.998 -17.682 1.00 88.56 89 SER A O 1
ATOM 726 N N . LEU A 1 90 ? 14.642 -14.309 -17.046 1.00 89.88 90 LEU A N 1
ATOM 727 C CA . LEU A 1 90 ? 13.897 -15.483 -17.520 1.00 89.88 90 LEU A CA 1
ATOM 728 C C . LEU A 1 90 ? 12.982 -15.178 -18.715 1.00 89.88 90 LEU A C 1
ATOM 730 O O . LEU A 1 90 ? 12.358 -16.088 -19.258 1.00 89.88 90 LEU A O 1
ATOM 734 N N . GLY A 1 91 ? 12.871 -13.910 -19.125 1.00 92.31 91 GLY A N 1
ATOM 735 C CA . GLY A 1 91 ? 12.036 -13.477 -20.250 1.00 92.31 91 GLY A CA 1
ATOM 736 C C . GLY A 1 91 ? 10.531 -13.646 -20.018 1.00 92.31 91 GLY A C 1
ATOM 737 O O . GLY A 1 91 ? 9.757 -13.634 -20.973 1.00 92.31 91 GLY A O 1
ATOM 738 N N . SER A 1 92 ? 10.102 -13.844 -18.767 1.00 90.94 92 SER A N 1
ATOM 739 C CA . SER A 1 92 ? 8.730 -14.217 -18.420 1.00 90.94 92 SER A CA 1
ATOM 740 C C . SER A 1 92 ? 8.261 -13.545 -17.130 1.00 90.94 92 SER A C 1
ATOM 742 O O . SER A 1 92 ? 9.037 -13.364 -16.199 1.00 90.94 92 SER A O 1
ATOM 744 N N . ASN A 1 93 ? 6.970 -13.197 -17.072 1.00 88.88 93 ASN A N 1
ATOM 745 C CA . ASN A 1 93 ? 6.291 -12.651 -15.885 1.00 88.88 93 ASN A CA 1
ATOM 746 C C . ASN A 1 93 ? 5.441 -13.717 -15.150 1.00 88.88 93 ASN A C 1
ATOM 748 O O . ASN A 1 93 ? 4.524 -13.396 -14.387 1.00 88.88 93 ASN A O 1
ATOM 752 N N . VAL A 1 94 ? 5.687 -15.003 -15.421 1.00 90.56 94 VAL A N 1
ATOM 753 C CA . VAL A 1 94 ? 4.984 -16.111 -14.758 1.00 90.56 94 VAL A CA 1
ATOM 754 C C . VAL A 1 94 ? 5.217 -16.051 -13.244 1.00 90.56 94 VAL A C 1
ATOM 756 O O . VAL A 1 94 ? 6.301 -15.710 -12.780 1.00 90.56 94 VAL A O 1
ATOM 759 N N . ALA A 1 95 ? 4.165 -16.356 -12.476 1.00 88.31 95 ALA A N 1
ATOM 760 C CA . ALA A 1 95 ? 4.126 -16.311 -11.009 1.00 88.31 95 ALA A CA 1
ATOM 761 C C . ALA A 1 95 ? 4.337 -14.925 -10.362 1.00 88.31 95 ALA A C 1
ATOM 763 O O . ALA A 1 95 ? 4.249 -14.818 -9.143 1.00 88.31 95 ALA A O 1
ATOM 764 N N . CYS A 1 96 ? 4.554 -13.865 -11.149 1.00 91.19 96 CYS A N 1
ATOM 765 C CA . CYS A 1 96 ? 4.731 -12.504 -10.637 1.00 91.19 96 CYS A CA 1
ATOM 766 C C . CYS A 1 96 ? 3.506 -11.610 -10.879 1.00 91.19 96 CYS A C 1
ATOM 768 O O . CYS A 1 96 ? 3.229 -10.731 -10.069 1.00 91.19 96 CYS A O 1
ATOM 770 N N . GLY A 1 97 ? 2.752 -11.827 -11.963 1.00 91.75 97 GLY A N 1
ATOM 771 C CA . GLY A 1 97 ? 1.460 -11.166 -12.179 1.00 91.75 97 GLY A CA 1
ATOM 772 C C . GLY A 1 97 ? 0.346 -11.795 -11.341 1.00 91.75 97 GLY A C 1
ATOM 773 O O . GLY A 1 97 ? 0.206 -13.017 -11.322 1.00 91.75 97 GLY A O 1
ATOM 774 N N . LEU A 1 98 ? -0.452 -10.963 -10.677 1.00 92.62 98 LEU A N 1
ATOM 775 C CA . LEU A 1 98 ? -1.579 -11.364 -9.837 1.00 92.62 98 LEU A CA 1
ATOM 776 C C . LEU A 1 98 ? -2.880 -10.731 -10.351 1.00 92.62 98 LEU A C 1
ATOM 778 O O . LEU A 1 98 ? -2.877 -9.871 -11.232 1.00 92.62 98 LEU A O 1
ATOM 782 N N . ALA A 1 99 ? -4.008 -11.167 -9.794 1.00 93.44 99 ALA A N 1
ATOM 783 C CA . ALA A 1 99 ? -5.282 -10.481 -9.966 1.00 93.44 99 ALA A CA 1
ATOM 784 C C . ALA A 1 99 ? -5.434 -9.383 -8.904 1.00 93.44 99 ALA A C 1
ATOM 786 O O . ALA A 1 99 ? -5.017 -9.559 -7.755 1.00 93.44 99 ALA A O 1
ATOM 787 N N . TYR A 1 100 ? -6.082 -8.276 -9.268 1.00 93.62 100 TYR A N 1
ATOM 788 C CA . TYR A 1 100 ? -6.478 -7.269 -8.288 1.00 93.62 100 TYR A CA 1
ATOM 789 C C . TYR A 1 100 ? -7.435 -7.883 -7.271 1.00 93.62 100 TYR A C 1
ATOM 791 O O . TYR A 1 100 ? -8.455 -8.469 -7.630 1.00 93.62 100 TYR A O 1
ATOM 799 N N . THR A 1 101 ? -7.092 -7.734 -5.995 1.00 93.31 101 THR A N 1
ATOM 800 C CA . THR A 1 101 ? -7.937 -8.165 -4.880 1.00 93.31 101 THR A CA 1
ATOM 801 C C . THR A 1 101 ? -8.621 -6.960 -4.244 1.00 93.31 101 THR A C 1
ATOM 803 O O . THR A 1 101 ? -7.981 -5.945 -3.966 1.00 93.31 101 THR A O 1
ATOM 806 N N . ASP A 1 102 ? -9.919 -7.083 -3.970 1.00 94.69 102 ASP A N 1
ATOM 807 C CA . ASP A 1 102 ? -10.723 -6.059 -3.297 1.00 94.69 102 ASP A CA 1
ATOM 808 C C . ASP A 1 102 ? -10.477 -6.057 -1.777 1.00 94.69 102 ASP A C 1
ATOM 810 O O . ASP A 1 102 ? -11.358 -6.383 -0.979 1.00 94.69 102 ASP A O 1
ATOM 814 N N . TYR A 1 103 ? -9.270 -5.679 -1.351 1.00 94.00 103 TYR A N 1
ATOM 815 C CA . TYR A 1 103 ? -8.888 -5.694 0.067 1.00 94.00 103 TYR A CA 1
ATOM 816 C C . TYR A 1 103 ? -9.812 -4.852 0.953 1.00 94.00 103 TYR A C 1
ATOM 818 O O . TYR A 1 103 ? -10.173 -5.279 2.047 1.00 94.00 103 TYR A O 1
ATOM 826 N N . HIS A 1 104 ? -10.263 -3.704 0.444 1.00 94.38 104 HIS A N 1
ATOM 827 C CA . HIS A 1 104 ? -11.238 -2.839 1.110 1.00 94.38 104 HIS A CA 1
ATOM 828 C C . HIS A 1 104 ? -12.568 -3.553 1.423 1.00 94.38 104 HIS A C 1
ATOM 830 O O . HIS A 1 104 ? -13.181 -3.269 2.444 1.00 94.38 104 HIS A O 1
ATOM 836 N N . LYS A 1 105 ? -13.005 -4.511 0.594 1.00 96.38 105 LYS A N 1
ATOM 837 C CA . LYS A 1 105 ? -14.199 -5.331 0.873 1.00 96.38 105 LYS A CA 1
ATOM 838 C C . LYS A 1 105 ? -13.882 -6.486 1.813 1.00 96.38 105 LYS A C 1
ATOM 840 O O . LYS A 1 105 ? -14.692 -6.819 2.669 1.00 96.38 105 LYS A O 1
ATOM 845 N N . ALA A 1 106 ? -12.705 -7.095 1.672 1.00 94.44 106 ALA A N 1
ATOM 846 C CA . ALA A 1 106 ? -12.301 -8.229 2.502 1.00 94.44 106 ALA A CA 1
ATOM 847 C C . ALA A 1 106 ? -12.316 -7.878 3.999 1.00 94.44 106 ALA A C 1
ATOM 849 O O . ALA A 1 106 ? -12.817 -8.652 4.813 1.00 94.44 106 ALA A O 1
ATOM 850 N N . VAL A 1 107 ? -11.828 -6.688 4.358 1.00 93.44 107 VAL A N 1
ATOM 851 C CA . VAL A 1 107 ? -11.760 -6.254 5.760 1.00 93.44 107 VAL A CA 1
ATOM 852 C C . VAL A 1 107 ? -13.115 -5.886 6.365 1.00 93.44 107 VAL A C 1
ATOM 854 O O . VAL A 1 107 ? -13.287 -5.998 7.577 1.00 93.44 107 VAL A O 1
ATOM 857 N N . GLN A 1 108 ? -14.116 -5.561 5.540 1.00 94.62 108 GLN A N 1
ATOM 858 C CA . GLN A 1 108 ? -15.494 -5.371 6.013 1.00 94.62 108 GLN A CA 1
ATOM 859 C C . GLN A 1 108 ? -16.045 -6.658 6.631 1.00 94.62 108 GLN A C 1
ATOM 861 O O . GLN A 1 108 ? -16.717 -6.613 7.659 1.00 94.62 108 GLN A O 1
ATOM 866 N N . GLY A 1 109 ? -15.677 -7.819 6.075 1.00 94.94 109 GLY A N 1
ATOM 867 C CA . GLY A 1 109 ? -16.001 -9.124 6.656 1.00 94.94 109 GLY A CA 1
ATOM 868 C C . GLY A 1 109 ? -15.337 -9.393 8.013 1.00 94.94 109 GLY A C 1
ATOM 869 O O . GLY A 1 109 ? -15.797 -10.261 8.747 1.00 94.94 109 GLY A O 1
ATOM 870 N N . LEU A 1 110 ? -14.288 -8.641 8.362 1.00 94.00 110 LEU A N 1
ATOM 871 C CA . LEU A 1 110 ? -13.587 -8.716 9.649 1.00 94.00 110 LEU A CA 1
ATOM 872 C C . LEU A 1 110 ? -14.102 -7.680 10.665 1.00 94.00 110 LEU A C 1
ATOM 874 O O . LEU A 1 110 ? -13.615 -7.637 11.791 1.00 94.00 110 LEU A O 1
ATOM 878 N N . GLY A 1 111 ? -15.091 -6.860 10.288 1.00 92.69 111 GLY A N 1
ATOM 879 C CA . GLY A 1 111 ? -15.731 -5.887 11.177 1.00 92.69 111 GLY A CA 1
ATOM 880 C C . GLY A 1 111 ? -15.077 -4.502 11.206 1.00 92.69 111 GLY A C 1
ATOM 881 O O . GLY A 1 111 ? -15.252 -3.777 12.182 1.00 92.69 111 GLY A O 1
ATOM 882 N N . THR A 1 112 ? -14.328 -4.125 10.166 1.00 91.75 112 THR A N 1
ATOM 883 C CA . THR A 1 112 ? -13.680 -2.807 10.040 1.00 91.75 112 THR A CA 1
ATOM 884 C C . THR A 1 112 ? -13.998 -2.141 8.697 1.00 91.75 112 THR A C 1
ATOM 886 O O . THR A 1 112 ? -14.430 -2.793 7.748 1.00 91.75 112 THR A O 1
ATOM 889 N N . GLN A 1 113 ? -13.802 -0.826 8.614 1.00 91.25 113 GLN A N 1
ATOM 890 C CA . GLN A 1 113 ? -13.982 -0.060 7.390 1.00 91.25 113 GLN A CA 1
ATOM 891 C C . GLN A 1 113 ? -12.830 -0.295 6.405 1.00 91.25 113 GLN A C 1
ATOM 893 O O . GLN A 1 113 ? -11.666 -0.444 6.783 1.00 91.25 113 GLN A O 1
ATOM 898 N N . GLY A 1 114 ? -13.175 -0.304 5.118 1.00 93.31 114 GLY A N 1
ATOM 899 C CA . GLY A 1 114 ? -12.212 -0.344 4.030 1.00 93.31 114 GLY A CA 1
ATOM 900 C C . GLY A 1 114 ? -12.526 0.701 2.964 1.00 93.31 114 GLY A C 1
ATOM 901 O O . GLY A 1 114 ? -13.648 0.753 2.456 1.00 93.31 114 GLY A O 1
ATOM 902 N N . LEU A 1 115 ? -11.514 1.478 2.589 1.00 93.50 115 LEU A N 1
ATOM 903 C CA . LEU A 1 115 ? -11.543 2.518 1.567 1.00 93.50 115 LEU A CA 1
ATOM 904 C C . LEU A 1 115 ? -10.789 2.061 0.313 1.00 93.50 115 LEU A C 1
ATOM 906 O O . LEU A 1 115 ? -9.688 1.522 0.397 1.00 93.50 115 LEU A O 1
ATOM 910 N N . LEU A 1 116 ? -11.365 2.291 -0.869 1.00 94.75 116 LEU A N 1
ATOM 911 C CA . LEU A 1 116 ? -10.680 2.121 -2.154 1.00 94.75 116 LEU A CA 1
ATOM 912 C C . LEU A 1 116 ? -10.309 3.487 -2.737 1.00 94.75 116 LEU A C 1
ATOM 914 O O . LEU A 1 116 ? -11.192 4.326 -2.943 1.00 94.75 116 LEU A O 1
ATOM 918 N N . LEU A 1 117 ? -9.029 3.664 -3.067 1.00 93.31 117 LEU A N 1
ATOM 919 C CA . LEU A 1 117 ? -8.518 4.792 -3.842 1.00 93.31 117 LEU A CA 1
ATOM 920 C C . LEU A 1 117 ? -8.111 4.340 -5.247 1.00 93.31 117 LEU A C 1
ATOM 922 O O . LEU A 1 117 ? -7.324 3.410 -5.436 1.00 93.31 117 LEU A O 1
ATOM 926 N N . SER A 1 118 ? -8.657 5.029 -6.244 1.00 91.88 118 SER A N 1
ATOM 927 C CA . SER A 1 118 ? -8.399 4.835 -7.672 1.00 91.88 118 SER A CA 1
ATOM 928 C C . SER A 1 118 ? -8.287 6.196 -8.371 1.00 91.88 118 SER A C 1
ATOM 930 O O . SER A 1 118 ? -8.493 7.237 -7.754 1.00 91.88 118 SER A O 1
ATOM 932 N N . ARG A 1 119 ? -8.005 6.222 -9.679 1.00 87.31 119 ARG A N 1
ATOM 933 C CA . ARG A 1 119 ? -8.027 7.478 -10.459 1.00 87.31 119 ARG A CA 1
ATOM 934 C C . ARG A 1 119 ? -9.369 8.197 -10.446 1.00 87.31 119 ARG A C 1
ATOM 936 O O . ARG A 1 119 ? -9.394 9.410 -10.566 1.00 87.31 119 ARG A O 1
ATOM 943 N N . GLU A 1 120 ? -10.451 7.439 -10.343 1.00 85.19 120 GLU A N 1
ATOM 944 C CA . GLU A 1 120 ? -11.822 7.960 -10.340 1.00 85.19 120 GLU A CA 1
ATOM 945 C C . GLU A 1 120 ? -12.220 8.488 -8.959 1.00 85.19 120 GLU A C 1
ATOM 947 O O . GLU A 1 120 ? -13.297 9.041 -8.782 1.00 85.19 120 GLU A O 1
ATOM 952 N N . SER A 1 121 ? -11.358 8.298 -7.958 1.00 81.31 121 SER A N 1
ATOM 953 C CA . SER A 1 121 ? -11.556 8.864 -6.635 1.00 81.31 121 SER A CA 1
ATOM 954 C C . SER A 1 121 ? -11.269 10.360 -6.673 1.00 81.31 121 SER A C 1
ATOM 956 O O . SER A 1 121 ? -10.103 10.758 -6.686 1.00 81.31 121 SER A O 1
ATOM 958 N N . GLU A 1 122 ? -12.329 11.162 -6.661 1.00 76.19 122 GLU A N 1
ATOM 959 C CA . GLU A 1 122 ? -12.261 12.580 -6.306 1.00 76.19 122 GLU A CA 1
ATOM 960 C C . GLU A 1 122 ? -11.850 12.729 -4.829 1.00 76.19 122 GLU A C 1
ATOM 962 O O . GLU A 1 122 ? -12.045 11.812 -4.021 1.00 76.19 122 GLU A O 1
ATOM 967 N N . ASP A 1 123 ? -11.219 13.860 -4.501 1.00 82.94 123 ASP A N 1
ATOM 968 C CA . ASP A 1 123 ? -10.867 14.274 -3.136 1.00 82.94 123 ASP A CA 1
ATOM 969 C C . ASP A 1 123 ? -10.150 13.204 -2.292 1.00 82.94 123 ASP A C 1
ATOM 971 O O . ASP A 1 123 ? -10.471 12.964 -1.128 1.00 82.94 123 ASP A O 1
ATOM 975 N N . GLN A 1 124 ? -9.143 12.551 -2.882 1.00 82.81 124 GLN A N 1
ATOM 976 C CA . GLN A 1 124 ? -8.374 11.473 -2.239 1.00 82.81 124 GLN A CA 1
ATOM 977 C C . GLN A 1 124 ? -7.843 11.870 -0.856 1.00 82.81 124 GLN A C 1
ATOM 979 O O . GLN A 1 124 ? -7.936 11.077 0.076 1.00 82.81 124 GLN A O 1
ATOM 984 N N . GLU A 1 125 ? -7.343 13.101 -0.714 1.00 82.38 125 GLU A N 1
ATOM 985 C CA . GLU A 1 125 ? -6.877 13.663 0.561 1.00 82.38 125 GLU A CA 1
ATOM 986 C C . GLU A 1 125 ? -7.970 13.672 1.629 1.00 82.38 125 GLU A C 1
ATOM 988 O O . GLU A 1 125 ? -7.738 13.227 2.750 1.00 82.38 125 GLU A O 1
ATOM 993 N N . VAL A 1 126 ? -9.168 14.150 1.282 1.00 83.88 126 VAL A N 1
ATOM 994 C CA . VAL A 1 126 ? -10.299 14.241 2.215 1.00 83.88 126 VAL A CA 1
ATOM 995 C C . VAL A 1 126 ? -10.712 12.847 2.667 1.00 83.88 126 VAL A C 1
ATOM 997 O O . VAL A 1 126 ? -10.829 12.595 3.859 1.00 83.88 126 VAL A O 1
ATOM 1000 N N . ARG A 1 127 ? -10.820 11.904 1.729 1.00 87.44 127 ARG A N 1
ATOM 1001 C CA . ARG A 1 127 ? -11.227 10.526 2.035 1.00 87.44 127 ARG A CA 1
ATOM 1002 C C . ARG A 1 127 ? -10.220 9.801 2.930 1.00 87.44 127 ARG A C 1
ATOM 1004 O O . ARG A 1 127 ? -10.622 9.043 3.805 1.00 87.44 127 ARG A O 1
ATOM 1011 N N . VAL A 1 128 ? -8.919 10.037 2.737 1.00 87.38 128 VAL A N 1
ATOM 1012 C CA . VAL A 1 128 ? -7.879 9.502 3.635 1.00 87.38 128 VAL A CA 1
ATOM 1013 C C . VAL A 1 128 ? -7.995 10.118 5.029 1.00 87.38 128 VAL A C 1
A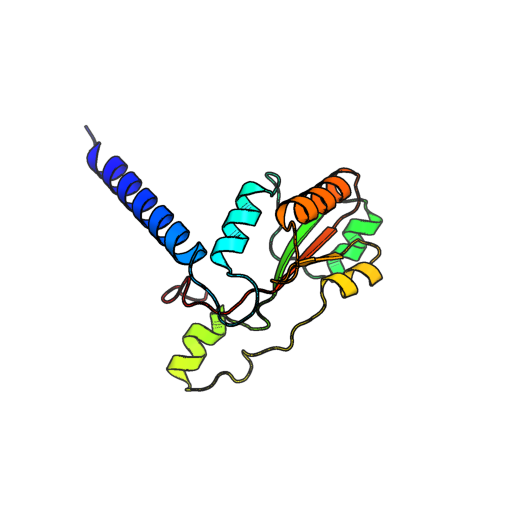TOM 1015 O O . VAL A 1 128 ? -7.876 9.392 6.014 1.00 87.38 128 VAL A O 1
ATOM 1018 N N . ARG A 1 129 ? -8.270 11.426 5.129 1.00 86.81 129 ARG A N 1
ATOM 1019 C CA . ARG A 1 129 ? -8.488 12.103 6.419 1.00 86.81 129 ARG A CA 1
ATOM 1020 C C . ARG A 1 129 ? -9.734 11.594 7.144 1.00 86.81 129 ARG A C 1
ATOM 1022 O O . ARG A 1 129 ? -9.688 11.440 8.360 1.00 86.81 129 ARG A O 1
ATOM 1029 N N . ASP A 1 130 ? -10.807 11.284 6.424 1.00 88.12 130 ASP A N 1
ATOM 1030 C CA . ASP A 1 130 ? -12.018 10.703 7.015 1.00 88.12 130 ASP A CA 1
ATOM 1031 C C . ASP A 1 130 ? -11.733 9.320 7.628 1.00 88.12 130 ASP A C 1
ATOM 1033 O O . ASP A 1 130 ? -12.088 9.060 8.779 1.00 88.12 130 ASP A O 1
ATO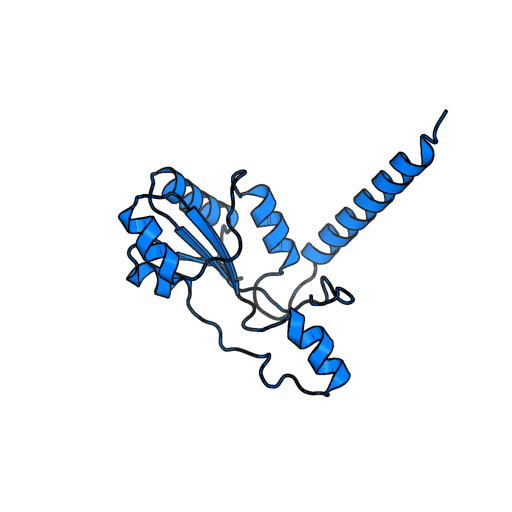M 1037 N N . ASP A 1 131 ? -11.021 8.450 6.904 1.00 88.00 131 ASP A N 1
ATOM 1038 C CA . ASP A 1 131 ? -10.590 7.137 7.410 1.00 88.00 131 ASP A CA 1
ATOM 1039 C C . ASP A 1 131 ? -9.594 7.262 8.580 1.00 88.00 131 ASP A C 1
ATOM 1041 O O . ASP A 1 131 ? -9.602 6.450 9.510 1.00 88.00 131 ASP A O 1
ATOM 1045 N N . GLN A 1 132 ? -8.750 8.297 8.569 1.00 86.50 132 GLN A N 1
ATOM 1046 C CA . GLN A 1 132 ? -7.859 8.617 9.683 1.00 86.50 132 GLN A CA 1
ATOM 1047 C C . GLN A 1 132 ? -8.657 9.018 10.928 1.00 86.50 132 GLN A C 1
ATOM 1049 O O . GLN A 1 132 ? -8.360 8.525 12.016 1.00 86.50 132 GLN A O 1
ATOM 1054 N N . GLN A 1 133 ? -9.671 9.877 10.784 1.00 87.88 133 GLN A N 1
ATOM 1055 C CA . GLN A 1 133 ? -10.539 10.276 11.892 1.00 87.88 133 GLN A CA 1
ATOM 1056 C C . GLN A 1 133 ? -11.293 9.070 12.458 1.00 87.88 133 GLN A C 1
ATOM 1058 O O . GLN A 1 133 ? -11.287 8.855 13.667 1.00 87.88 133 GLN A O 1
ATOM 1063 N N . TRP A 1 134 ? -11.845 8.226 11.584 1.00 87.75 134 TRP A N 1
ATOM 1064 C CA . TRP A 1 134 ? -12.442 6.949 11.975 1.00 87.75 134 TRP A CA 1
ATOM 1065 C C . TRP A 1 134 ? -11.471 6.095 12.798 1.00 87.75 134 TRP A C 1
ATOM 1067 O O . TRP A 1 134 ? -11.846 5.543 13.830 1.00 87.75 134 TRP A O 1
ATOM 1077 N N . CYS A 1 135 ? -10.206 6.015 12.375 1.00 88.62 135 CYS A N 1
ATOM 1078 C CA . CYS A 1 135 ? -9.198 5.263 13.106 1.00 88.62 135 CYS A CA 1
ATOM 1079 C C . CYS A 1 135 ? -8.894 5.878 14.482 1.00 88.62 135 CYS A C 1
ATOM 1081 O O . CYS A 1 135 ? -8.704 5.148 15.454 1.00 88.62 135 CYS A O 1
ATOM 1083 N N . GLN A 1 136 ? -8.868 7.209 14.591 1.00 86.06 136 GLN A N 1
ATOM 1084 C CA . GLN A 1 136 ? -8.668 7.910 15.866 1.00 86.06 136 GLN A CA 1
ATOM 1085 C C . GLN A 1 136 ? -9.803 7.653 16.867 1.00 86.06 136 GLN A C 1
ATOM 1087 O O . GLN A 1 136 ? -9.558 7.651 18.074 1.00 86.06 136 GLN A O 1
ATOM 1092 N N . ASP A 1 137 ? -11.008 7.353 16.382 1.00 86.81 137 ASP A N 1
ATOM 1093 C CA . ASP A 1 137 ? -12.164 7.025 17.219 1.00 86.81 137 ASP A CA 1
ATOM 1094 C C . ASP A 1 137 ? -12.106 5.592 17.801 1.00 86.81 137 ASP A C 1
ATOM 1096 O O . ASP A 1 137 ? -12.954 5.204 18.612 1.00 86.81 137 ASP A O 1
ATOM 1100 N N . GLY A 1 138 ? -11.085 4.798 17.439 1.00 86.38 138 GLY A N 1
ATOM 1101 C CA . GLY A 1 138 ? -10.755 3.510 18.064 1.00 86.38 138 GLY A CA 1
ATOM 1102 C C . GLY A 1 138 ? -10.792 2.271 17.156 1.00 86.38 138 GLY A C 1
ATOM 1103 O O . GLY A 1 138 ? -9.983 1.363 17.374 1.00 86.38 138 GLY A O 1
ATOM 1104 N N . PRO A 1 139 ? -11.697 2.157 16.166 1.00 90.12 139 PRO A N 1
ATOM 1105 C CA . PRO A 1 139 ? -11.677 1.039 15.230 1.00 90.12 139 PRO A CA 1
ATOM 1106 C C . PRO A 1 139 ? -10.450 1.085 14.305 1.00 90.12 139 PRO A C 1
ATOM 1108 O O . PRO A 1 139 ? -9.968 2.162 13.977 1.00 90.12 139 PRO A O 1
ATOM 1111 N N . PRO A 1 140 ? -9.950 -0.057 13.812 1.00 92.44 140 PRO A N 1
ATOM 1112 C CA . PRO A 1 140 ? -8.962 -0.046 12.738 1.00 92.44 140 PRO A CA 1
ATOM 1113 C C . PRO A 1 140 ? -9.597 0.381 11.398 1.00 92.44 140 PRO A C 1
ATOM 1115 O O . PRO A 1 140 ? -10.829 0.437 11.284 1.00 92.44 140 PRO A O 1
ATOM 1118 N N . ALA A 1 141 ? -8.762 0.637 10.386 1.00 91.88 141 ALA A N 1
ATOM 1119 C CA . ALA A 1 141 ? -9.158 0.973 9.012 1.00 91.88 141 ALA A CA 1
ATOM 1120 C C . ALA A 1 141 ? -8.162 0.435 7.972 1.00 91.88 141 ALA A C 1
ATOM 1122 O O . ALA A 1 141 ? -6.970 0.282 8.258 1.00 91.88 141 ALA A O 1
ATOM 1123 N N . VAL A 1 142 ? -8.626 0.200 6.741 1.00 92.00 142 VAL A N 1
ATOM 1124 C CA . VAL A 1 142 ? -7.752 -0.141 5.605 1.00 92.00 142 VAL A CA 1
ATOM 1125 C C . VAL A 1 142 ? -8.030 0.733 4.398 1.00 92.00 142 VAL A C 1
ATOM 1127 O O . VAL A 1 142 ? -9.135 0.733 3.869 1.00 92.00 142 VAL A O 1
ATOM 1130 N N . VAL A 1 143 ? -6.982 1.352 3.864 1.00 92.12 143 VAL A N 1
ATOM 1131 C CA . VAL A 1 143 ? -7.022 2.044 2.576 1.00 92.12 143 VAL A CA 1
ATOM 1132 C C . VAL A 1 143 ? -6.304 1.198 1.529 1.00 92.12 143 VAL A C 1
ATOM 1134 O O . VAL A 1 143 ? -5.082 1.054 1.528 1.00 92.12 143 VAL A O 1
ATOM 1137 N N . SER A 1 144 ? -7.075 0.624 0.613 1.00 93.12 144 SER A N 1
ATOM 1138 C CA . SER A 1 144 ? -6.579 -0.073 -0.569 1.00 93.12 144 SER A CA 1
ATOM 1139 C C . SER A 1 144 ? -6.401 0.925 -1.705 1.00 93.12 144 SER A C 1
ATOM 1141 O O . SER A 1 144 ? -7.365 1.539 -2.153 1.00 93.12 144 SER A O 1
ATOM 1143 N N . ILE A 1 145 ? -5.186 1.050 -2.225 1.00 93.25 145 ILE A N 1
ATOM 1144 C CA . ILE A 1 145 ? -4.835 2.031 -3.249 1.00 93.25 145 ILE A CA 1
ATOM 1145 C C . ILE A 1 145 ? -4.421 1.288 -4.505 1.00 93.25 145 ILE A C 1
ATOM 1147 O O . ILE A 1 145 ? -3.432 0.560 -4.497 1.00 93.25 145 ILE A O 1
ATOM 1151 N N . LEU A 1 146 ? -5.167 1.462 -5.593 1.00 93.94 146 LEU A N 1
ATOM 1152 C CA . LEU A 1 146 ? -4.756 0.915 -6.880 1.00 93.94 146 LEU A CA 1
ATOM 1153 C C . LEU A 1 146 ? -3.594 1.752 -7.412 1.00 93.94 146 LEU A C 1
ATOM 1155 O O . LEU A 1 146 ? -3.764 2.952 -7.661 1.00 93.94 146 LEU A O 1
ATOM 1159 N N . VAL A 1 147 ? -2.438 1.127 -7.627 1.00 92.19 147 VAL A N 1
ATOM 1160 C CA . VAL A 1 147 ? -1.237 1.806 -8.130 1.00 92.19 147 VAL A CA 1
ATOM 1161 C C . VAL A 1 147 ? -0.763 1.199 -9.448 1.00 92.19 147 VAL A C 1
ATOM 1163 O O . VAL A 1 147 ? -0.834 -0.004 -9.676 1.00 92.19 147 VAL A O 1
ATOM 1166 N N . GLY A 1 148 ? -0.326 2.065 -10.358 1.00 89.38 148 GLY A N 1
ATOM 1167 C CA . GLY A 1 148 ? 0.160 1.690 -11.679 1.00 89.38 148 GLY A CA 1
ATOM 1168 C C . GLY A 1 148 ? 1.619 1.247 -11.668 1.00 89.38 148 GLY A C 1
ATOM 1169 O O . GLY A 1 148 ? 2.380 1.562 -10.755 1.00 89.38 148 GLY A O 1
ATOM 1170 N N . ARG A 1 149 ? 2.042 0.566 -12.735 1.00 83.88 149 ARG A N 1
ATOM 1171 C CA . ARG A 1 149 ? 3.453 0.207 -12.922 1.00 83.88 149 ARG A CA 1
ATOM 1172 C C . ARG A 1 149 ? 4.298 1.431 -13.262 1.00 83.88 149 ARG A C 1
ATOM 1174 O O . ARG A 1 149 ? 3.915 2.231 -14.114 1.00 83.88 149 ARG A O 1
ATOM 1181 N N . MET A 1 150 ? 5.465 1.515 -12.628 1.00 80.81 150 MET A N 1
ATOM 1182 C CA . MET A 1 150 ? 6.538 2.452 -12.953 1.00 80.81 150 MET A CA 1
ATOM 1183 C C . MET A 1 150 ? 7.904 1.849 -12.631 1.00 80.81 150 MET A C 1
ATOM 1185 O O . MET A 1 150 ? 8.046 1.064 -11.688 1.00 80.81 150 MET A O 1
ATOM 1189 N N . ASP A 1 151 ? 8.920 2.362 -13.319 1.00 74.75 151 ASP A N 1
ATOM 1190 C CA . ASP A 1 151 ? 10.341 2.049 -13.104 1.00 74.75 151 ASP A CA 1
ATOM 1191 C C . ASP A 1 151 ? 10.918 2.826 -11.898 1.00 74.75 151 ASP A C 1
ATOM 1193 O O . ASP A 1 151 ? 12.123 2.962 -11.677 1.00 74.75 151 ASP A O 1
ATOM 1197 N N . PHE A 1 152 ? 10.036 3.379 -11.063 1.00 69.19 152 PHE A N 1
ATOM 1198 C CA . PHE A 1 152 ? 10.388 3.947 -9.772 1.00 69.19 152 PHE A CA 1
ATOM 1199 C C . PHE A 1 152 ? 10.913 2.822 -8.867 1.00 69.19 152 PHE A C 1
ATOM 1201 O O . PHE A 1 152 ? 10.152 1.931 -8.490 1.00 69.19 152 PHE A O 1
ATOM 1208 N N . ARG A 1 153 ? 12.211 2.867 -8.526 1.00 68.00 153 ARG A N 1
ATOM 1209 C CA . ARG A 1 153 ? 13.023 1.813 -7.872 1.00 68.00 153 ARG A CA 1
ATOM 1210 C C . ARG A 1 153 ? 13.621 0.737 -8.807 1.00 68.00 153 ARG A C 1
ATOM 1212 O O . ARG A 1 153 ? 14.014 -0.318 -8.312 1.00 68.00 153 ARG A O 1
ATOM 1219 N N . ASP A 1 154 ? 13.734 0.974 -10.114 1.00 68.00 154 ASP A N 1
ATOM 1220 C CA . ASP A 1 154 ? 14.596 0.131 -10.960 1.00 68.00 154 ASP A CA 1
ATOM 1221 C C . ASP A 1 154 ? 16.056 0.167 -10.481 1.00 68.00 154 ASP A C 1
ATOM 1223 O O . ASP A 1 154 ? 16.557 1.210 -10.056 1.00 68.00 154 ASP A O 1
ATOM 1227 N N . GLY A 1 155 ? 16.716 -0.995 -10.480 1.00 64.25 155 GLY A N 1
ATOM 1228 C CA . GLY A 1 155 ? 18.055 -1.178 -9.905 1.00 64.25 155 GLY A CA 1
ATOM 1229 C C . GLY A 1 155 ? 18.098 -1.335 -8.377 1.00 64.25 155 GLY A C 1
ATOM 1230 O O . GLY A 1 155 ? 19.181 -1.482 -7.816 1.00 64.25 155 GLY A O 1
ATOM 1231 N N . SER A 1 156 ? 16.949 -1.324 -7.689 1.00 63.56 156 SER A N 1
ATOM 1232 C CA . SER A 1 156 ? 16.877 -1.745 -6.281 1.00 63.56 156 SER A CA 1
ATOM 1233 C C . SER A 1 156 ? 16.915 -3.269 -6.190 1.00 63.56 156 SER A C 1
ATOM 1235 O O . SER A 1 156 ? 16.151 -3.929 -6.887 1.00 63.56 156 SER A O 1
ATOM 1237 N N . ILE A 1 157 ? 17.763 -3.806 -5.314 1.00 54.22 157 ILE A N 1
ATOM 1238 C CA . ILE A 1 157 ? 17.899 -5.252 -5.099 1.00 54.22 157 ILE A CA 1
ATOM 1239 C C . ILE A 1 157 ? 16.715 -5.747 -4.259 1.00 54.22 157 ILE A C 1
ATOM 1241 O O . ILE A 1 157 ? 16.384 -5.137 -3.236 1.00 54.22 157 ILE A O 1
ATOM 1245 N N . ALA A 1 158 ? 16.079 -6.839 -4.680 1.00 50.81 158 ALA A N 1
ATOM 1246 C CA . ALA A 1 158 ? 15.164 -7.592 -3.831 1.00 50.81 158 ALA A CA 1
ATOM 1247 C C . ALA A 1 158 ? 15.984 -8.393 -2.802 1.00 50.81 158 ALA A C 1
ATOM 1249 O O . ALA A 1 158 ? 16.804 -9.220 -3.192 1.00 50.81 158 ALA A O 1
ATOM 1250 N N . MET A 1 159 ? 15.796 -8.150 -1.500 1.00 36.97 159 MET A N 1
ATOM 1251 C CA . MET A 1 159 ? 16.350 -9.005 -0.436 1.00 36.97 159 MET A CA 1
ATOM 1252 C C . MET A 1 159 ? 15.250 -9.866 0.172 1.00 36.97 159 MET A C 1
ATOM 1254 O O . MET A 1 159 ? 14.132 -9.324 0.346 1.00 36.97 159 MET A O 1
#

=== Feature glossary ===
Feature key, reading from the visual/contextual features back to the raw sequence:

Rendered structure images. Structure images are PyMOL renders from six orthogonal camera directions. Cartoon representation draws helices as coils and strands as arrows; sticks shows the backbone as bonds; surface shows the solvent-excluded envelope. Rainbow coloring maps sequence position to hue (blue→red, N→C); chain coloring assigns a distinct color per polypeptide.

Contact-map, Ramachandran, and PAE plots. Three diagnostic plots accompany the record. The Cα contact map visualizes the tertiary structure as a 2D adjacency matrix (8 Å cutoff, sequence-local contacts suppressed). The Ramachandran plot shows the distribution of backbone (φ, ψ) torsions, with points in the α and β basins reflecting secondary structure content. The PAE plot shows AlphaFold's inter-residue confidence as a color matrix.

InterPro / GO / CATH / organism. The annotation block draws on four external resources. InterPro: which protein families and domains the sequence belongs to. GO: standardized terms for what the protein does, what process it participates in, and where in the cell it acts. CATH: which structural fold it has in the CATH hierarchy. Organism: the species of origin.

Nearest PDB structures. Structural nearest neighbors (via Foldseek easy-search vs the PDB). Reported per hit: target PDB id, E-value, and alignment TM-score. A TM-score above ~0.5 is the conventional threshold for 'same fold'.

Predicted aligned error. Predicted aligned error is AlphaFold's pairwise confidence. Unlike pLDDT (per-residue), PAE is per-residue-pair and captures whether two parts of the structure are correctly placed relative to each other. Units are ångströms of expected positional error.

Solvent-accessible surface area. SASA measures how much of the protein is reachable by solvent. It is computed by rolling a water-sized probe over the atomic surface and summing the exposed area (Å²). Per-residue SASA distinguishes core (buried, low SASA) from surface (exposed, high SASA) residues; total SASA is a whole-molecule size measure.

B-factor. Crystallographic B-factors measure how much each atom's electron density is smeared out, in Å². They rise in mobile loops and surface residues and fall in the buried interior. In AlphaFold models this column is repurposed to hold pLDDT instead.

pLDDT. For AlphaFold models, the B-factor field carries pLDDT — the model's own estimate of local accuracy on a 0–100 scale. Regions with pLDDT<50 should be treated as essentially unmodeled; they often correspond to intrinsically disordered segments.

Backbone torsions (φ/ψ). φ (phi) and ψ (psi) are the two rotatable backbone dihedrals per residue: φ is the C(i-1)–N–Cα–C torsion, ψ is the N–Cα–C–N(i+1) torsion, both in degrees on (−180°, 180°]. α-helical residues cluster near (−60°, −45°); β-strand residues near (−120°, +130°). A Ramachandran plot is simply a scatter of (φ, ψ) for every residue.

Radius of gyration, Cα contacts, bounding box. Radius of gyration (Rg) is the root-mean-square distance of Cα atoms from their centroid — a single number for overall size and compactness. A globular domain of N residues has Rg ≈ 2.2·N^0.38 Å; an extended or disordered chain has a much larger Rg. The Cα contact count is the number of residue pairs whose Cα atoms are within 8 Å and are more than four positions apart in sequence — a standard proxy for tertiary packing density. The bounding box is the smallest axis-aligned box enclosing all Cα atoms.

Secondary structure (3-state, P-SEA). Three-state secondary structure (P-SEA) collapses the eight DSSP classes into helix (a), strand (b), and coil (c). P-SEA assigns these from Cα geometry alone — distances and angles — without requiring backbone oxygens, so it works on any Cα trace.

Secondary structure (8-state, DSSP). Secondary structure is the local, repeating backbone conformation. DSSP classifies it into eight states by reading the hydrogen-bond network: three helix types (H, G, I), two β types (E, B), two non-regular types (T, S), and unstructured coil (-).

Foldseek 3Di. The Foldseek 3Di string encodes local tertiary geometry as a 20-letter alphabet — one character per residue — derived from the relative positions of nearby Cα atoms. Unlike the amino-acid sequence, 3Di is a direct function of the 3D structure, so two proteins with the same fold have similar 3Di strings even at low sequence identity.

mmCIF coordinates. Structure coordinates are given as an mmCIF _atom_site loop: one row per atom with element, residue name, chain id, sequence number, and x/y/z position in Å. Only the four main-chain atoms per residue are included here; side chains are omitted to keep the record compact.

Sequence. This is the polypeptide sequence — one letter per residue, N-terminus first. Length ranges from a few dozen residues for small domains to over a thousand for large multi-domain proteins.